Protein AF-A0A2I0QFA7-F1 (afdb_monomer_lite)

Sequence (111 aa):
KIAEIEHESGIKSTYYFRTNKSVFKPEIIKGIASLGHEIGYHYECMDKAAGNPEKAIKIFEDELKKFREICDVKTICMHGNPLTKYDNRDLWKKYDFKRILTHTETFGFNL

Structure (mmCIF, N/CA/C/O backbone):
data_AF-A0A2I0QFA7-F1
#
_entry.id   AF-A0A2I0QFA7-F1
#
loop_
_atom_site.group_PDB
_atom_site.id
_atom_site.type_symbol
_atom_site.label_atom_id
_atom_site.label_alt_id
_atom_site.label_comp_id
_atom_site.label_asym_id
_atom_site.label_entity_id
_atom_site.label_seq_id
_atom_site.pdbx_PDB_ins_code
_atom_site.Cartn_x
_atom_site.Cartn_y
_atom_site.Cartn_z
_atom_site.occupancy
_atom_site.B_iso_or_equiv
_atom_site.auth_seq_id
_atom_site.auth_comp_id
_atom_site.auth_asym_id
_atom_site.auth_atom_id
_atom_site.pdbx_PDB_model_num
ATOM 1 N N . LYS A 1 1 ? -13.162 11.250 8.426 1.00 84.25 1 LYS A N 1
ATOM 2 C CA . LYS A 1 1 ? -14.621 11.194 8.176 1.00 84.25 1 LYS A CA 1
ATOM 3 C C . LYS A 1 1 ? -15.138 9.769 8.007 1.00 84.25 1 LYS A C 1
ATOM 5 O O . LYS A 1 1 ? -15.741 9.301 8.951 1.00 84.25 1 LYS A O 1
ATOM 10 N N . ILE A 1 2 ? -14.906 9.048 6.896 1.00 97.25 2 ILE A N 1
ATOM 11 C CA . ILE A 1 2 ? -15.446 7.668 6.768 1.00 97.25 2 ILE A CA 1
ATOM 12 C C . ILE A 1 2 ? -14.884 6.725 7.843 1.00 97.25 2 ILE A C 1
ATOM 14 O O . ILE A 1 2 ? -15.669 6.096 8.535 1.00 97.25 2 ILE A O 1
ATOM 18 N N . ALA A 1 3 ? -13.567 6.726 8.070 1.00 97.75 3 ALA A N 1
ATOM 19 C CA . ALA A 1 3 ? -12.950 5.913 9.125 1.00 97.75 3 ALA A CA 1
ATOM 20 C C . ALA A 1 3 ? -13.512 6.211 10.529 1.00 97.75 3 ALA A C 1
ATOM 22 O O . ALA A 1 3 ? -13.781 5.308 11.303 1.00 97.75 3 ALA A O 1
ATOM 23 N N . GLU A 1 4 ? -13.757 7.482 10.853 1.00 98.19 4 GLU A N 1
ATOM 24 C CA . GLU A 1 4 ? -14.353 7.860 12.145 1.00 98.19 4 GLU A CA 1
ATOM 25 C C . GLU A 1 4 ? -15.773 7.294 12.282 1.00 98.19 4 GLU A C 1
ATOM 27 O O . GLU A 1 4 ? -16.081 6.669 13.289 1.00 98.19 4 GLU A O 1
ATOM 32 N N . ILE A 1 5 ? -16.603 7.424 11.240 1.00 98.44 5 ILE A N 1
ATOM 33 C CA . ILE A 1 5 ? -17.976 6.893 11.224 1.00 98.44 5 ILE A CA 1
ATOM 34 C C . ILE A 1 5 ? -17.982 5.365 11.353 1.00 98.44 5 ILE A C 1
ATOM 36 O O . ILE A 1 5 ? -18.801 4.805 12.081 1.00 98.44 5 ILE A O 1
ATOM 40 N N . GLU A 1 6 ? -17.089 4.672 10.645 1.00 98.31 6 GLU A N 1
ATOM 41 C CA . GLU A 1 6 ? -16.962 3.216 10.743 1.00 98.31 6 GLU A CA 1
ATOM 42 C C . GLU A 1 6 ? -16.553 2.792 12.154 1.00 98.31 6 GLU A C 1
ATOM 44 O O . GLU A 1 6 ? -17.184 1.902 12.721 1.00 98.31 6 GLU A O 1
ATOM 49 N N . HIS A 1 7 ? -15.563 3.466 12.745 1.00 97.94 7 HIS A N 1
ATOM 50 C CA . HIS A 1 7 ? -15.143 3.235 14.125 1.00 97.94 7 HIS A CA 1
ATOM 51 C C . HIS A 1 7 ? -16.293 3.448 15.119 1.00 97.94 7 HIS A C 1
ATOM 53 O O . HIS A 1 7 ? -16.562 2.573 15.942 1.00 97.94 7 HIS A O 1
ATOM 59 N N . GLU A 1 8 ? -17.006 4.572 15.015 1.00 98.31 8 GLU A N 1
ATOM 60 C CA . GLU A 1 8 ? -18.181 4.890 15.840 1.00 98.31 8 GLU A CA 1
ATOM 61 C C . GLU A 1 8 ? -19.299 3.849 15.679 1.00 98.31 8 GLU A C 1
ATOM 63 O O . GLU A 1 8 ? -20.025 3.556 16.627 1.00 98.31 8 GLU A O 1
ATOM 68 N N . SER A 1 9 ? -19.397 3.237 14.497 1.00 98.19 9 SER A N 1
ATOM 69 C CA . SER A 1 9 ? -20.337 2.151 14.198 1.00 98.19 9 SER A CA 1
ATOM 70 C C . SER A 1 9 ? -19.829 0.763 14.625 1.00 98.19 9 SER A C 1
ATOM 72 O O . SER A 1 9 ? -20.507 -0.235 14.385 1.00 98.19 9 SER A O 1
ATOM 74 N N . GLY A 1 10 ? -18.637 0.664 15.225 1.00 98.12 10 GLY A N 1
ATOM 75 C CA . GLY A 1 10 ? -18.008 -0.602 15.614 1.00 98.12 10 GLY A CA 1
ATOM 76 C C . GLY A 1 10 ? -17.486 -1.444 14.439 1.00 98.12 10 GLY A C 1
ATOM 77 O O . GLY A 1 10 ? -17.192 -2.628 14.612 1.00 98.12 10 GLY A O 1
ATOM 78 N N . ILE A 1 11 ? -17.367 -0.858 13.246 1.00 98.38 11 ILE A N 1
ATOM 79 C CA . ILE A 1 11 ? -16.902 -1.515 12.022 1.00 98.38 11 ILE A CA 1
ATOM 80 C C . ILE A 1 11 ? -15.382 -1.382 11.916 1.00 98.38 11 ILE A C 1
ATOM 82 O O . ILE A 1 11 ? -14.820 -0.293 12.011 1.00 98.38 11 ILE A O 1
ATOM 86 N N . LYS A 1 12 ? -14.701 -2.500 11.649 1.00 97.56 12 LYS A N 1
ATOM 87 C CA . LYS A 1 12 ? -13.269 -2.518 11.335 1.00 97.56 12 LYS A CA 1
ATOM 88 C C . LYS A 1 12 ? -13.055 -2.677 9.835 1.00 97.56 12 LYS A C 1
ATOM 90 O O . LYS A 1 12 ? -13.186 -3.775 9.305 1.00 97.56 12 LYS A O 1
ATOM 95 N N . SER A 1 13 ? -12.691 -1.581 9.185 1.00 98.12 13 SER A N 1
ATOM 96 C CA . SER A 1 13 ? -12.299 -1.559 7.773 1.00 98.12 13 SER A CA 1
ATOM 97 C C . SER A 1 13 ? -10.781 -1.608 7.561 1.00 98.12 13 SER A C 1
ATOM 99 O O . SER A 1 13 ? -9.998 -1.339 8.478 1.00 98.12 13 SER A O 1
ATOM 101 N N . THR A 1 14 ? -10.383 -1.914 6.324 1.00 98.25 14 THR A N 1
ATOM 102 C CA . THR A 1 14 ? -8.996 -1.866 5.839 1.00 98.25 14 THR A CA 1
ATOM 103 C C . THR A 1 14 ? -8.863 -0.763 4.792 1.00 98.25 14 THR A C 1
ATOM 105 O O . THR A 1 14 ? -9.640 -0.703 3.839 1.00 98.25 14 THR A O 1
ATOM 108 N N . TYR A 1 15 ? -7.854 0.092 4.943 1.00 97.88 15 TYR A N 1
ATOM 109 C CA . TYR A 1 15 ? -7.594 1.224 4.059 1.00 97.88 15 TYR A CA 1
ATOM 110 C C . TYR A 1 15 ? -6.275 1.039 3.312 1.00 97.88 15 TYR A C 1
ATOM 112 O O . TYR A 1 15 ? -5.201 1.006 3.913 1.00 97.88 15 TYR A O 1
ATOM 120 N N . TYR A 1 16 ? -6.357 0.952 1.986 1.00 97.88 16 TYR A N 1
ATOM 121 C CA . TYR A 1 16 ? -5.202 0.750 1.116 1.00 97.88 16 TYR A CA 1
ATOM 122 C C . TYR A 1 16 ? -4.664 2.076 0.572 1.00 97.88 16 TYR A C 1
ATOM 124 O O . TYR A 1 16 ? -5.375 2.817 -0.107 1.00 97.88 16 TYR A O 1
ATOM 132 N N . PHE A 1 17 ? -3.387 2.359 0.835 1.00 98.00 17 PHE A N 1
ATOM 133 C CA . PHE A 1 17 ? -2.740 3.612 0.444 1.00 98.00 17 PHE A CA 1
ATOM 134 C C . PHE A 1 17 ? -1.646 3.399 -0.595 1.00 98.00 17 PHE A C 1
ATOM 136 O O . PHE A 1 17 ? -0.854 2.463 -0.513 1.00 98.00 17 PHE A O 1
ATOM 143 N N . ARG A 1 18 ? -1.560 4.339 -1.537 1.00 97.19 18 ARG A N 1
ATOM 144 C CA . ARG A 1 18 ? -0.406 4.504 -2.427 1.00 97.19 18 ARG A CA 1
ATOM 145 C C . ARG A 1 18 ? 0.605 5.460 -1.796 1.00 97.19 18 ARG A C 1
ATOM 147 O O . ARG A 1 18 ? 0.259 6.285 -0.958 1.00 97.19 18 ARG A O 1
ATOM 154 N N . THR A 1 19 ? 1.842 5.409 -2.272 1.00 96.50 19 THR A N 1
ATOM 155 C CA . THR A 1 19 ? 2.975 6.239 -1.810 1.00 96.50 19 THR A CA 1
ATOM 156 C C . THR A 1 19 ? 3.254 7.466 -2.683 1.00 96.50 19 THR A C 1
ATOM 158 O O . THR A 1 19 ? 4.283 8.130 -2.530 1.00 96.50 19 THR A O 1
ATOM 161 N N . ASN A 1 20 ? 2.368 7.785 -3.632 1.00 90.62 20 ASN A N 1
ATOM 162 C CA . ASN A 1 20 ? 2.512 9.003 -4.423 1.00 90.62 20 ASN A CA 1
ATOM 163 C C . ASN A 1 20 ? 2.383 10.251 -3.514 1.00 90.62 20 ASN A C 1
ATOM 165 O O . ASN A 1 20 ? 1.698 10.234 -2.491 1.00 90.62 20 ASN A O 1
ATOM 169 N N . LYS A 1 21 ? 3.058 11.353 -3.867 1.00 86.44 21 LYS A N 1
ATOM 170 C CA . LYS A 1 21 ? 3.143 12.543 -2.992 1.00 86.44 21 LYS A CA 1
ATOM 171 C C . LYS A 1 21 ? 1.789 13.204 -2.709 1.00 86.44 21 LYS A C 1
ATOM 173 O O . LYS A 1 21 ? 1.632 13.874 -1.688 1.00 86.44 21 LYS A O 1
ATOM 178 N N . SER A 1 22 ? 0.831 13.069 -3.624 1.00 89.06 22 SER A N 1
ATOM 179 C CA . SER A 1 22 ? -0.488 13.683 -3.480 1.00 89.06 22 SER A CA 1
ATOM 180 C C . SER A 1 22 ? -1.366 12.943 -2.471 1.00 89.06 22 SER A C 1
ATOM 182 O O . SER A 1 22 ? -2.140 13.608 -1.785 1.00 89.06 22 SER A O 1
ATOM 184 N N . VAL A 1 23 ? -1.223 11.618 -2.330 1.00 90.75 23 VAL A N 1
ATOM 185 C CA . VAL A 1 23 ? -2.100 10.798 -1.472 1.00 90.75 23 VAL A CA 1
ATOM 186 C C . VAL A 1 23 ? -1.416 10.216 -0.235 1.00 90.75 23 VAL A C 1
ATOM 188 O O . VAL A 1 23 ? -2.106 9.874 0.721 1.00 90.75 23 VAL A O 1
ATOM 191 N N . PHE A 1 24 ? -0.084 10.122 -0.207 1.00 96.31 24 PHE A N 1
ATOM 192 C CA . PHE A 1 24 ? 0.635 9.606 0.958 1.00 96.31 24 PHE A CA 1
ATOM 193 C C . PHE A 1 24 ? 0.738 10.684 2.038 1.00 96.31 24 PHE A C 1
ATOM 195 O O . PHE A 1 24 ? 1.593 11.570 1.980 1.00 96.31 24 PHE A O 1
ATOM 202 N N . LYS A 1 25 ? -0.186 10.620 2.997 1.00 96.50 25 LYS A N 1
ATOM 203 C CA . LYS A 1 25 ? -0.363 11.579 4.091 1.00 96.50 25 LYS A CA 1
ATOM 204 C C . LYS A 1 25 ? -0.158 10.866 5.433 1.00 96.50 25 LYS A C 1
ATOM 206 O O . LYS A 1 25 ? -1.117 10.278 5.941 1.00 96.50 25 LYS A O 1
ATOM 211 N N . PRO A 1 26 ? 1.073 10.846 5.986 1.00 96.81 26 PRO A N 1
ATOM 212 C CA . PRO A 1 26 ? 1.404 10.083 7.192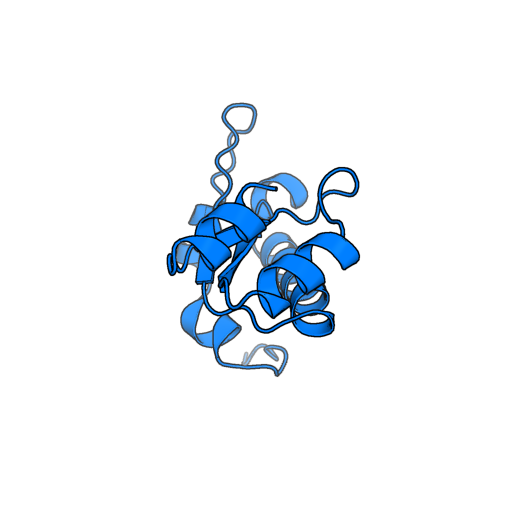 1.00 96.81 26 PRO A CA 1
ATOM 213 C C . PRO A 1 26 ? 0.485 10.357 8.383 1.00 96.81 26 PRO A C 1
ATOM 215 O O . PRO A 1 26 ? 0.100 9.438 9.099 1.00 96.81 26 PRO A O 1
ATOM 218 N N . GLU A 1 27 ? 0.085 11.611 8.565 1.00 97.06 27 GLU A N 1
ATOM 219 C CA . GLU A 1 27 ? -0.838 12.056 9.603 1.00 97.06 27 GLU A CA 1
ATOM 220 C C . GLU A 1 27 ? -2.225 11.408 9.478 1.00 97.06 27 GLU A C 1
ATOM 222 O O . GLU A 1 27 ? -2.791 10.969 10.479 1.00 97.06 27 GLU A O 1
ATOM 227 N N . ILE A 1 28 ? -2.740 11.262 8.252 1.00 97.12 28 ILE A N 1
ATOM 228 C CA . ILE A 1 28 ? -4.030 10.610 7.986 1.00 97.12 28 ILE A CA 1
ATOM 229 C C . ILE A 1 28 ? -3.914 9.101 8.213 1.00 97.12 28 ILE A C 1
ATOM 231 O O . ILE A 1 28 ? -4.768 8.514 8.873 1.00 97.12 28 ILE A O 1
ATOM 235 N N . ILE A 1 29 ? -2.842 8.483 7.706 1.00 98.00 29 ILE A N 1
ATOM 236 C CA . ILE A 1 29 ? -2.573 7.047 7.875 1.00 98.00 29 ILE A CA 1
ATOM 237 C C . ILE A 1 29 ? -2.498 6.700 9.367 1.00 98.00 29 ILE A C 1
ATOM 239 O O . ILE A 1 29 ? -3.175 5.782 9.828 1.00 98.00 29 ILE A O 1
ATOM 243 N N . LYS A 1 30 ? -1.735 7.484 10.140 1.00 98.12 30 LYS A N 1
ATOM 244 C CA . LYS A 1 30 ? -1.599 7.311 11.589 1.00 98.12 30 LYS A CA 1
ATOM 245 C C . LYS A 1 30 ? -2.931 7.475 12.317 1.00 98.12 30 LYS A C 1
ATOM 247 O O . LYS A 1 30 ? -3.215 6.703 13.230 1.00 98.12 30 LYS A O 1
ATOM 252 N N . GLY A 1 31 ? -3.740 8.461 11.924 1.00 98.12 31 GLY A N 1
ATOM 253 C CA . GLY A 1 31 ? -5.069 8.685 12.495 1.00 98.12 31 GLY A CA 1
ATOM 254 C C . GLY A 1 31 ? -5.999 7.491 12.276 1.00 98.12 31 GLY A C 1
ATOM 255 O O . GLY A 1 31 ? -6.567 6.977 13.234 1.00 98.12 31 GLY A O 1
ATOM 256 N N . ILE A 1 32 ? -6.079 6.986 11.043 1.00 98.31 32 ILE A N 1
ATOM 257 C CA . ILE A 1 32 ? -6.909 5.821 10.698 1.00 98.31 32 ILE A CA 1
ATOM 258 C C . ILE A 1 32 ? -6.434 4.562 11.436 1.00 98.31 32 ILE A C 1
ATOM 260 O O . ILE A 1 32 ? -7.254 3.848 12.008 1.00 98.31 32 ILE A O 1
ATOM 264 N N . ALA A 1 33 ? -5.120 4.324 11.502 1.00 97.94 33 ALA A N 1
ATOM 265 C CA . ALA A 1 33 ? -4.559 3.208 12.265 1.00 97.94 33 ALA A CA 1
ATOM 266 C C . ALA A 1 33 ? -4.893 3.305 13.766 1.00 97.94 33 ALA A C 1
ATOM 268 O O . ALA A 1 33 ? -5.204 2.303 14.407 1.00 97.94 33 ALA A O 1
ATOM 269 N N . SER A 1 34 ? -4.874 4.519 14.324 1.00 97.88 34 SER A N 1
ATOM 270 C CA . SER A 1 34 ? -5.166 4.776 15.743 1.00 97.88 34 SER A CA 1
ATOM 271 C C . SER A 1 34 ? -6.645 4.565 16.098 1.00 97.88 34 SER A C 1
ATOM 273 O O . SER A 1 34 ? -6.953 4.285 17.252 1.00 97.88 34 SER A O 1
ATOM 275 N N . LEU A 1 35 ? -7.550 4.627 15.114 1.00 98.06 35 LEU A N 1
ATOM 276 C CA . LEU A 1 35 ? -8.958 4.220 15.248 1.00 98.06 35 LEU A CA 1
ATOM 277 C C . LEU A 1 35 ? -9.143 2.687 15.215 1.00 98.06 35 LEU A C 1
ATOM 279 O O . LEU A 1 35 ? -10.256 2.188 15.377 1.00 98.06 35 LEU A O 1
ATOM 283 N N . GLY A 1 36 ? -8.069 1.915 15.022 1.00 97.56 36 GLY A N 1
ATOM 284 C CA . GLY A 1 36 ? -8.103 0.451 15.001 1.00 97.56 36 GLY A CA 1
ATOM 285 C C . GLY A 1 36 ? -8.441 -0.161 13.639 1.00 97.56 36 GLY A C 1
ATOM 286 O O . GLY A 1 36 ? -8.702 -1.365 13.568 1.00 97.56 36 GLY A O 1
ATOM 287 N N . HIS A 1 37 ? -8.429 0.641 12.573 1.00 98.31 37 HIS A N 1
ATOM 288 C CA . HIS A 1 37 ? -8.511 0.152 11.199 1.00 98.31 37 HIS A CA 1
ATOM 289 C C . HIS A 1 37 ? -7.173 -0.409 10.726 1.00 98.31 37 HIS A C 1
ATOM 291 O O . HIS A 1 37 ? -6.103 0.017 11.165 1.00 98.31 37 HIS A O 1
ATOM 297 N N . GLU A 1 38 ? -7.229 -1.347 9.787 1.00 98.38 38 GLU A N 1
ATOM 298 C CA . GLU A 1 38 ? -6.022 -1.866 9.155 1.00 98.38 38 GLU A CA 1
ATOM 299 C C . GLU A 1 38 ? -5.530 -0.903 8.068 1.00 98.38 38 GLU A C 1
ATOM 301 O O . GLU A 1 38 ? -6.315 -0.381 7.273 1.00 98.38 38 GLU A O 1
ATOM 306 N N . ILE A 1 39 ? -4.213 -0.709 8.000 1.00 98.38 39 ILE A N 1
ATOM 307 C CA . ILE A 1 39 ? -3.551 -0.019 6.895 1.00 98.38 39 ILE A CA 1
ATOM 308 C C . ILE A 1 39 ? -2.912 -1.059 5.979 1.00 98.38 39 ILE A C 1
ATOM 310 O O . ILE A 1 39 ? -2.093 -1.873 6.410 1.00 98.38 39 ILE A O 1
ATOM 314 N N . GLY A 1 40 ? -3.273 -1.004 4.701 1.00 98.12 40 GLY A N 1
ATOM 315 C CA . GLY A 1 40 ? -2.697 -1.837 3.656 1.00 98.12 40 GLY A CA 1
ATOM 316 C C . GLY A 1 40 ? -1.888 -1.022 2.650 1.00 98.12 40 GLY A C 1
ATOM 317 O O . GLY A 1 40 ? -2.150 0.161 2.410 1.00 98.12 40 GLY A O 1
ATOM 318 N N . TYR A 1 41 ? -0.917 -1.669 2.010 1.00 98.12 41 TYR A N 1
ATOM 319 C CA . TYR A 1 41 ? -0.095 -1.037 0.979 1.00 98.12 41 TYR A CA 1
ATOM 320 C C . TYR A 1 41 ? -0.637 -1.328 -0.433 1.00 98.12 41 TYR A C 1
ATOM 322 O O . TYR A 1 41 ? -0.605 -2.464 -0.905 1.00 98.12 41 TYR A O 1
ATOM 330 N N . HIS A 1 42 ? -1.125 -0.284 -1.113 1.00 98.06 42 HIS A N 1
ATOM 331 C CA . HIS A 1 42 ? -1.554 -0.308 -2.517 1.00 98.06 42 HIS A CA 1
ATOM 332 C C . HIS A 1 42 ? -0.385 0.035 -3.442 1.00 98.06 42 HIS A C 1
ATOM 334 O O . HIS A 1 42 ? -0.069 1.210 -3.654 1.00 98.06 42 HIS A O 1
ATOM 340 N N . TYR A 1 43 ? 0.312 -0.971 -3.952 1.00 97.56 43 TYR A N 1
ATOM 341 C CA . TYR A 1 43 ? 1.596 -0.771 -4.621 1.00 97.56 43 TYR A CA 1
ATOM 342 C C . TYR A 1 43 ? 1.463 -0.601 -6.142 1.00 97.56 43 TYR A C 1
ATOM 344 O O . TYR A 1 43 ? 0.595 -1.190 -6.780 1.00 97.56 43 TYR A O 1
ATOM 352 N N . GLU A 1 44 ? 2.359 0.192 -6.735 1.00 96.94 44 GLU A N 1
ATOM 353 C CA . GLU A 1 44 ? 2.412 0.497 -8.182 1.00 96.94 44 GLU A CA 1
ATOM 354 C C . GLU A 1 44 ? 3.860 0.452 -8.723 1.00 96.94 44 GLU A C 1
ATOM 356 O O . GLU A 1 44 ? 4.323 1.284 -9.508 1.00 96.94 44 GLU A O 1
ATOM 361 N N . CYS A 1 45 ? 4.647 -0.485 -8.197 1.00 97.69 45 CYS A N 1
ATOM 362 C CA . CYS A 1 45 ? 6.096 -0.516 -8.360 1.00 97.69 45 CYS A CA 1
ATOM 363 C C . CYS A 1 45 ? 6.558 -0.876 -9.778 1.00 97.69 45 CYS A C 1
ATOM 365 O O . CYS A 1 45 ? 7.592 -0.365 -10.208 1.00 97.69 45 CYS A O 1
ATOM 367 N N . MET A 1 46 ? 5.817 -1.708 -10.516 1.00 97.56 46 MET A N 1
ATOM 368 C CA . MET A 1 46 ? 6.152 -2.049 -11.904 1.00 97.56 46 MET A CA 1
ATOM 369 C C . MET A 1 46 ? 5.966 -0.849 -12.833 1.00 97.56 46 MET A C 1
ATOM 371 O O . MET A 1 46 ? 6.825 -0.615 -13.684 1.00 97.56 46 MET A O 1
ATOM 375 N N . ASP A 1 47 ? 4.926 -0.033 -12.626 1.00 95.69 47 ASP A N 1
ATOM 376 C CA . ASP A 1 47 ? 4.762 1.239 -13.340 1.00 95.69 47 ASP A CA 1
ATOM 377 C C . ASP A 1 47 ? 5.951 2.167 -13.073 1.00 95.69 47 ASP A C 1
ATOM 379 O O . ASP A 1 47 ? 6.601 2.643 -14.005 1.00 95.69 47 ASP A O 1
ATOM 383 N N . LYS A 1 48 ? 6.293 2.370 -11.792 1.00 95.81 48 LYS A N 1
ATOM 384 C CA . LYS A 1 48 ? 7.416 3.229 -11.369 1.00 95.81 48 LYS A CA 1
ATOM 385 C C . LYS A 1 48 ? 8.773 2.730 -11.873 1.00 95.81 48 LYS A C 1
ATOM 387 O O . LYS A 1 48 ? 9.700 3.519 -12.073 1.00 95.81 48 LYS A O 1
ATOM 392 N N . ALA A 1 49 ? 8.906 1.423 -12.067 1.00 97.44 49 ALA A N 1
ATOM 393 C CA . ALA A 1 49 ? 10.116 0.788 -12.564 1.00 97.44 49 ALA A CA 1
ATOM 394 C C . ALA A 1 49 ? 10.154 0.628 -14.089 1.00 97.44 49 ALA A C 1
ATOM 396 O O . ALA A 1 49 ? 11.130 0.072 -14.592 1.00 97.44 49 ALA A O 1
ATOM 397 N N . ALA A 1 50 ? 9.131 1.092 -14.817 1.00 96.38 50 ALA A N 1
ATOM 398 C CA . 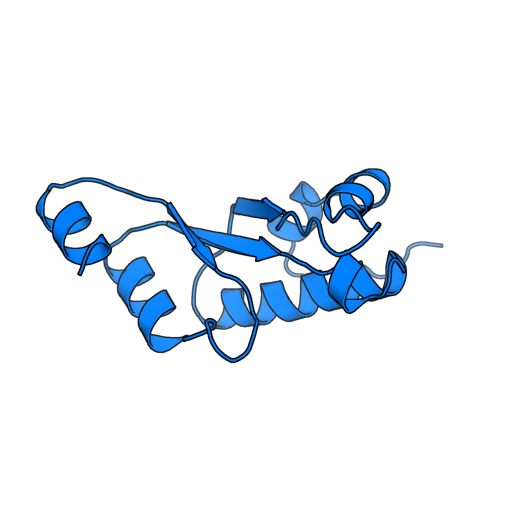ALA A 1 50 ? 8.985 0.870 -16.254 1.00 96.38 50 ALA A CA 1
ATOM 399 C C . ALA A 1 50 ? 9.132 -0.616 -16.644 1.00 96.38 50 ALA A C 1
ATOM 401 O O . ALA A 1 50 ? 9.805 -0.956 -17.616 1.00 96.38 50 ALA A O 1
ATOM 402 N N . GLY A 1 51 ? 8.523 -1.503 -15.852 1.00 96.38 51 GLY A N 1
ATOM 403 C CA . GLY A 1 51 ? 8.498 -2.942 -16.102 1.00 96.38 51 GLY A CA 1
ATOM 404 C C . GLY A 1 51 ? 9.732 -3.724 -15.650 1.00 96.38 51 GLY A C 1
ATOM 405 O O . GLY A 1 51 ? 9.788 -4.920 -15.910 1.00 96.38 51 GLY A O 1
ATOM 406 N N . ASN A 1 52 ? 10.715 -3.100 -14.991 1.00 97.69 52 ASN A N 1
ATOM 407 C CA . ASN A 1 52 ? 11.897 -3.794 -14.470 1.00 97.69 52 ASN A CA 1
ATOM 408 C C . ASN A 1 52 ? 11.623 -4.406 -13.071 1.00 97.69 52 ASN A C 1
ATOM 410 O O . ASN A 1 52 ? 11.480 -3.639 -12.111 1.00 97.69 52 ASN A O 1
ATOM 414 N N . PRO A 1 53 ? 11.586 -5.746 -12.910 1.00 96.44 53 PRO A N 1
ATOM 415 C CA . PRO A 1 53 ? 11.240 -6.382 -11.635 1.00 96.44 53 PRO A CA 1
ATOM 416 C C . PRO A 1 53 ? 12.254 -6.130 -10.510 1.00 96.44 53 PRO A C 1
ATOM 418 O O . PRO A 1 53 ? 11.861 -5.931 -9.362 1.00 96.44 53 PRO A O 1
ATOM 421 N N . GLU A 1 54 ? 13.553 -6.096 -10.818 1.00 96.81 54 GLU A N 1
ATOM 422 C CA . GLU A 1 54 ? 14.625 -5.895 -9.832 1.00 96.81 54 GLU A CA 1
ATOM 423 C C . GLU A 1 54 ? 14.616 -4.480 -9.249 1.00 96.81 54 GLU A C 1
ATOM 425 O O . GLU A 1 54 ? 14.964 -4.266 -8.088 1.00 96.81 54 GLU A O 1
ATOM 430 N N . LYS A 1 55 ? 14.223 -3.494 -10.054 1.00 98.25 55 LYS A N 1
ATOM 431 C CA . LYS A 1 55 ? 14.009 -2.122 -9.601 1.00 98.25 55 LYS A CA 1
ATOM 432 C C . LYS A 1 55 ? 12.680 -2.001 -8.861 1.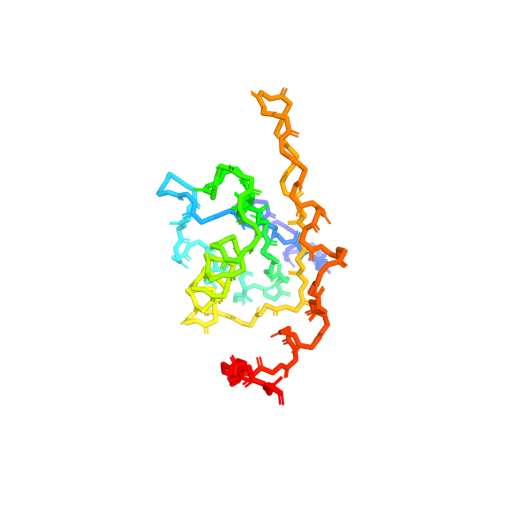00 98.25 55 LYS A C 1
ATOM 434 O O . LYS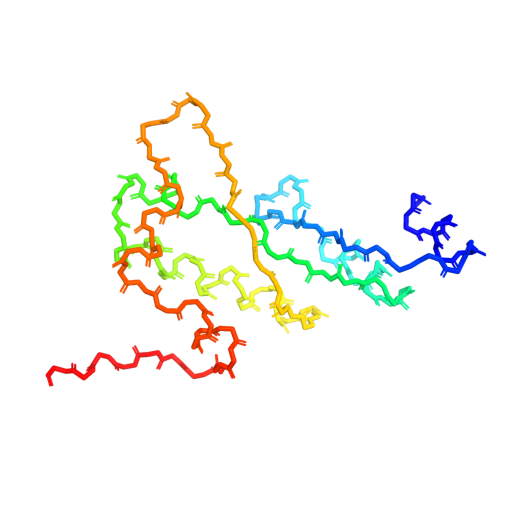 A 1 55 ? 12.619 -1.332 -7.833 1.00 98.25 55 LYS A O 1
ATOM 439 N N . ALA A 1 56 ? 11.631 -2.647 -9.363 1.00 98.00 56 ALA A N 1
ATOM 440 C CA . ALA A 1 56 ? 10.306 -2.599 -8.763 1.00 98.00 56 ALA A CA 1
ATOM 441 C C . ALA A 1 56 ? 10.289 -3.187 -7.345 1.00 98.00 56 ALA A C 1
ATOM 443 O O . ALA A 1 56 ? 9.665 -2.595 -6.469 1.00 98.00 56 ALA A O 1
ATOM 444 N N . ILE A 1 57 ? 11.018 -4.277 -7.079 1.00 97.81 57 ILE A N 1
ATOM 445 C CA . ILE A 1 57 ? 11.071 -4.842 -5.724 1.00 97.81 57 ILE A CA 1
ATOM 446 C C . ILE A 1 57 ? 11.757 -3.904 -4.723 1.00 97.81 57 ILE A C 1
ATOM 448 O O . ILE A 1 57 ? 11.257 -3.729 -3.619 1.00 97.81 57 ILE A O 1
ATOM 452 N N . LYS A 1 58 ? 12.824 -3.204 -5.130 1.00 97.94 58 LYS A N 1
ATOM 453 C CA . LYS A 1 58 ? 13.490 -2.205 -4.276 1.00 97.94 58 LYS A CA 1
ATOM 454 C C . LYS A 1 58 ? 12.553 -1.046 -3.943 1.00 97.94 58 LYS A C 1
ATOM 456 O O . LYS A 1 58 ? 12.446 -0.641 -2.794 1.00 97.94 58 LYS A O 1
ATOM 461 N N . ILE A 1 59 ? 11.811 -0.565 -4.946 1.00 97.88 59 ILE A N 1
ATOM 462 C CA . ILE A 1 59 ? 10.773 0.456 -4.745 1.00 97.88 59 ILE A CA 1
ATOM 463 C C . I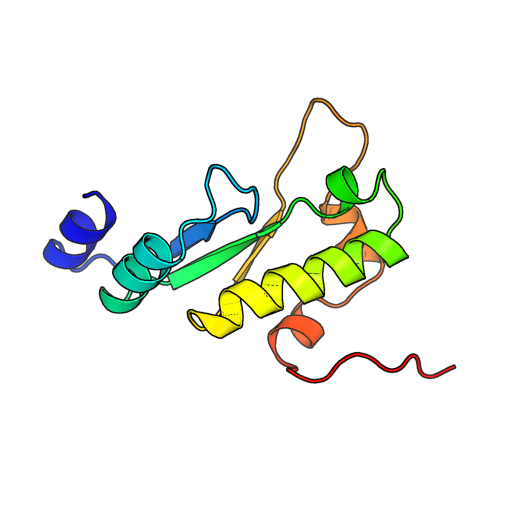LE A 1 59 ? 9.704 -0.056 -3.774 1.00 97.88 59 ILE A C 1
ATOM 465 O O . ILE A 1 59 ? 9.280 0.690 -2.897 1.00 97.88 59 ILE A O 1
ATOM 469 N N . PHE A 1 60 ? 9.270 -1.311 -3.917 1.00 97.75 60 PHE A N 1
ATOM 470 C CA . PHE A 1 60 ? 8.293 -1.920 -3.020 1.00 97.75 60 PHE A CA 1
ATOM 471 C C . PHE A 1 60 ? 8.788 -1.943 -1.571 1.00 97.75 60 PHE A C 1
ATOM 473 O O . PHE A 1 60 ? 8.057 -1.511 -0.683 1.00 97.75 60 PHE A O 1
ATOM 480 N N . GLU A 1 61 ? 10.015 -2.409 -1.335 1.00 96.81 61 GLU A N 1
ATOM 481 C CA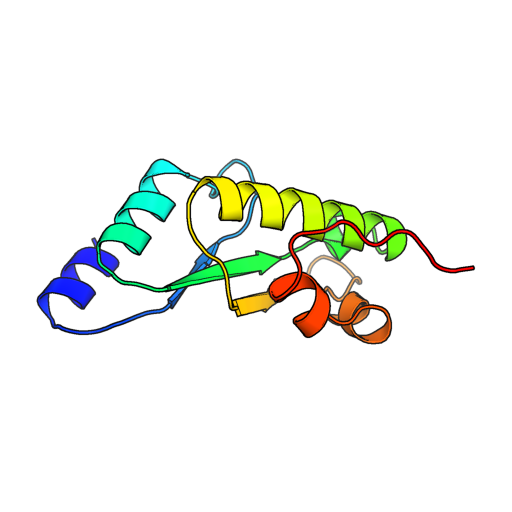 . GLU A 1 61 ? 10.622 -2.495 -0.002 1.00 96.81 61 GLU A CA 1
ATOM 482 C C . GLU A 1 61 ? 10.813 -1.112 0.635 1.00 96.81 61 GLU A C 1
ATOM 484 O O . GLU A 1 61 ? 10.425 -0.911 1.787 1.00 96.81 61 GLU A O 1
ATOM 489 N N . ASP A 1 62 ? 11.324 -0.135 -0.119 1.00 96.94 62 ASP A N 1
ATOM 490 C CA . ASP A 1 62 ? 11.498 1.246 0.349 1.00 96.94 62 ASP A CA 1
ATOM 491 C C . ASP A 1 62 ? 10.159 1.897 0.720 1.00 96.94 62 ASP A C 1
ATOM 493 O O . ASP A 1 62 ? 10.047 2.648 1.690 1.00 96.94 62 ASP A O 1
ATOM 497 N N . GLU A 1 63 ? 9.119 1.631 -0.064 1.00 97.56 63 GLU A N 1
ATOM 498 C CA . GLU A 1 63 ? 7.780 2.159 0.174 1.00 97.56 63 GLU A CA 1
ATOM 499 C C . GLU A 1 63 ? 7.096 1.474 1.356 1.00 97.56 63 GLU A C 1
ATOM 501 O O . GLU A 1 63 ? 6.528 2.161 2.204 1.00 97.56 63 GLU A O 1
ATOM 506 N N . LEU A 1 64 ? 7.230 0.152 1.481 1.00 97.31 64 LEU A N 1
ATOM 507 C CA . LEU A 1 64 ? 6.780 -0.594 2.652 1.00 97.31 64 LEU A CA 1
ATOM 508 C C . LEU A 1 64 ? 7.488 -0.116 3.928 1.00 97.31 64 LEU A C 1
ATOM 510 O O . LEU A 1 64 ? 6.848 0.011 4.971 1.00 97.31 64 LEU A O 1
ATOM 514 N N . LYS A 1 65 ? 8.784 0.210 3.854 1.00 96.38 65 LYS A N 1
ATOM 515 C CA . LYS A 1 65 ? 9.530 0.782 4.981 1.00 96.38 65 LYS A CA 1
ATOM 516 C C . LYS A 1 65 ? 8.928 2.110 5.446 1.00 96.38 65 LYS A C 1
ATOM 518 O O . LYS A 1 65 ? 8.726 2.279 6.643 1.00 96.38 65 LYS A O 1
ATOM 523 N N . LYS A 1 66 ? 8.549 3.003 4.523 1.00 96.69 66 LYS A N 1
ATOM 524 C CA . LYS A 1 66 ? 7.869 4.271 4.866 1.00 96.69 66 LYS A CA 1
ATOM 525 C C . LYS A 1 66 ? 6.544 4.048 5.590 1.00 96.69 66 LYS A C 1
ATOM 527 O O . LYS A 1 66 ? 6.214 4.804 6.494 1.00 96.69 66 LYS A O 1
ATOM 532 N N . PHE A 1 67 ? 5.776 3.026 5.206 1.00 97.00 67 PHE A N 1
ATOM 533 C CA . PHE A 1 67 ? 4.577 2.656 5.962 1.00 97.00 67 PHE A CA 1
ATOM 534 C C . PHE A 1 67 ? 4.923 2.161 7.365 1.00 97.00 67 PHE A C 1
ATOM 536 O O . PHE A 1 67 ? 4.311 2.613 8.327 1.00 97.00 67 PHE A O 1
ATOM 543 N N . ARG A 1 68 ? 5.926 1.281 7.483 1.00 95.50 68 ARG A N 1
ATOM 544 C CA . ARG A 1 68 ? 6.364 0.687 8.757 1.00 95.50 68 ARG A CA 1
ATOM 545 C C . ARG A 1 68 ? 6.948 1.699 9.747 1.00 95.50 68 ARG A C 1
ATOM 547 O O . ARG A 1 68 ? 6.932 1.445 10.945 1.00 95.50 68 ARG A O 1
ATOM 554 N N . GLU A 1 69 ? 7.403 2.858 9.276 1.00 96.25 69 GLU A N 1
ATOM 555 C CA . GLU A 1 69 ? 7.751 4.005 10.130 1.00 96.25 69 GLU A CA 1
ATOM 556 C C . GLU A 1 69 ? 6.517 4.657 10.793 1.00 96.25 69 GLU A C 1
ATOM 558 O O . GLU A 1 69 ? 6.657 5.379 11.780 1.00 96.25 69 GLU A O 1
ATOM 563 N N . ILE A 1 70 ? 5.308 4.406 10.276 1.00 97.06 70 ILE A N 1
ATOM 564 C CA . ILE A 1 70 ? 4.042 5.001 10.733 1.00 97.06 70 ILE A CA 1
ATOM 565 C C . ILE A 1 70 ? 3.181 3.975 11.483 1.00 97.06 70 ILE A C 1
ATOM 567 O O . ILE A 1 70 ? 2.653 4.281 12.554 1.00 97.06 70 ILE A O 1
ATOM 571 N N . CYS A 1 71 ? 2.999 2.783 10.910 1.00 95.88 71 CYS A N 1
ATOM 572 C CA . CYS A 1 71 ? 2.150 1.714 11.435 1.00 95.88 71 CYS A CA 1
ATOM 573 C C . CYS A 1 71 ? 2.541 0.344 10.857 1.00 95.88 71 CYS A C 1
ATOM 575 O O . CYS A 1 71 ? 3.253 0.250 9.861 1.00 95.88 71 CYS A O 1
ATOM 577 N N . ASP A 1 72 ? 2.033 -0.734 11.452 1.00 93.62 72 ASP A N 1
ATOM 578 C CA . ASP A 1 72 ? 2.213 -2.077 10.896 1.00 93.62 72 ASP A CA 1
ATOM 579 C C . ASP A 1 72 ? 1.419 -2.256 9.588 1.00 93.62 72 ASP A C 1
ATOM 581 O O . ASP A 1 72 ? 0.316 -1.725 9.445 1.00 93.62 72 ASP A O 1
ATOM 585 N N . VAL A 1 73 ? 1.975 -3.016 8.642 1.00 96.62 73 VAL A N 1
ATOM 586 C CA . VAL A 1 73 ? 1.344 -3.344 7.354 1.00 96.62 73 VAL A CA 1
ATOM 587 C C . VAL A 1 73 ? 1.450 -4.839 7.119 1.00 96.62 73 VAL A C 1
ATOM 589 O O . VAL A 1 73 ? 2.542 -5.381 6.936 1.00 96.62 73 VAL A O 1
ATOM 592 N N . LYS A 1 74 ? 0.287 -5.492 7.082 1.00 95.19 74 LYS A N 1
ATOM 593 C CA . LYS A 1 74 ? 0.158 -6.951 6.946 1.00 95.19 74 LYS A CA 1
ATOM 594 C C . LYS A 1 74 ? -0.429 -7.381 5.612 1.00 95.19 74 LYS A C 1
ATOM 596 O O . LYS A 1 74 ? -0.258 -8.532 5.219 1.00 95.19 74 LYS A O 1
ATOM 601 N N . THR A 1 75 ? -1.110 -6.473 4.920 1.00 97.00 75 THR A N 1
ATOM 602 C CA . THR A 1 75 ? -1.727 -6.749 3.628 1.00 97.00 75 THR A CA 1
ATOM 603 C C . THR A 1 75 ? -1.269 -5.756 2.576 1.00 97.00 75 THR A C 1
ATOM 605 O O . THR A 1 75 ? -0.976 -4.587 2.839 1.00 97.00 75 THR A O 1
ATOM 608 N N . ILE A 1 76 ? -1.199 -6.255 1.348 1.00 97.56 76 ILE A N 1
ATOM 609 C CA . ILE A 1 76 ? -0.844 -5.489 0.162 1.00 97.56 76 ILE A CA 1
ATOM 610 C C . ILE A 1 76 ? -1.876 -5.762 -0.922 1.00 97.56 76 ILE A C 1
ATOM 612 O O . ILE A 1 76 ? -2.424 -6.862 -1.006 1.00 97.56 76 ILE A O 1
ATOM 616 N N . CYS A 1 77 ? -2.102 -4.792 -1.794 1.00 96.69 77 CYS A N 1
ATOM 617 C CA . CYS A 1 77 ? -2.827 -5.016 -3.034 1.00 96.69 77 CYS A CA 1
ATOM 618 C C . CYS A 1 77 ? -2.178 -4.235 -4.175 1.00 96.69 77 CYS A C 1
ATOM 620 O O . CYS A 1 77 ? -1.482 -3.246 -3.968 1.00 96.69 77 CYS A O 1
ATOM 622 N N . MET A 1 78 ? -2.329 -4.757 -5.387 1.00 95.19 78 MET A N 1
ATOM 623 C CA . MET A 1 78 ? -1.734 -4.164 -6.577 1.00 95.19 78 MET A CA 1
ATOM 624 C C . MET A 1 78 ? -2.618 -3.035 -7.097 1.00 95.19 78 MET A C 1
ATOM 626 O O . MET A 1 78 ? -3.841 -3.180 -7.182 1.00 95.19 78 MET A O 1
ATOM 630 N N . HIS A 1 79 ? -2.005 -1.931 -7.503 1.00 95.81 79 HIS A N 1
ATOM 631 C CA . HIS A 1 79 ? -2.686 -0.921 -8.288 1.00 95.81 79 HIS A CA 1
ATOM 632 C C . HIS A 1 79 ? -2.708 -1.351 -9.758 1.00 95.81 79 HIS A C 1
ATOM 634 O O . HIS A 1 79 ? -1.664 -1.567 -10.371 1.00 95.81 79 HIS A O 1
ATOM 640 N N . GLY A 1 80 ? -3.904 -1.478 -10.331 1.00 94.00 80 GLY A N 1
ATOM 641 C CA . GLY A 1 80 ? -4.065 -1.658 -11.771 1.00 94.00 80 GLY A CA 1
ATOM 642 C C . GLY A 1 80 ? -3.996 -0.313 -12.487 1.00 94.00 80 GLY A C 1
ATOM 643 O O . GLY A 1 80 ? -4.707 0.617 -12.103 1.00 94.00 80 GLY A O 1
ATOM 644 N N . ASN A 1 81 ? -3.179 -0.220 -13.535 1.00 92.25 81 ASN A N 1
ATOM 645 C CA . ASN A 1 81 ? -3.056 0.980 -14.353 1.00 92.25 81 ASN A CA 1
ATOM 646 C C . ASN A 1 81 ? -3.316 0.655 -15.835 1.00 92.25 81 ASN A C 1
ATOM 648 O O . ASN A 1 81 ? -2.424 0.150 -16.512 1.00 92.25 81 ASN A O 1
ATOM 652 N N . PRO A 1 82 ? -4.512 0.955 -16.376 1.00 93.06 82 PRO A N 1
ATOM 653 C CA . PRO A 1 82 ? -4.845 0.634 -17.766 1.00 93.06 82 PRO A CA 1
ATOM 654 C C . PRO A 1 82 ? -4.049 1.456 -18.794 1.00 93.06 82 PRO A C 1
ATOM 656 O O . PRO A 1 82 ? -4.111 1.166 -19.984 1.00 93.06 82 PRO A O 1
ATOM 659 N N . LEU A 1 83 ? -3.322 2.492 -18.359 1.00 94.25 83 LEU A N 1
ATOM 660 C CA . LEU A 1 83 ? -2.516 3.345 -19.235 1.00 94.25 83 LEU A CA 1
ATOM 661 C C . LEU A 1 83 ? -1.101 2.802 -19.467 1.00 94.25 83 LEU A C 1
ATOM 663 O O . LEU A 1 83 ? -0.355 3.368 -20.266 1.00 94.25 83 LEU A O 1
ATOM 667 N N . THR A 1 84 ? -0.709 1.727 -18.780 1.00 93.12 84 THR A N 1
ATOM 668 C CA . THR A 1 84 ? 0.577 1.063 -19.000 1.00 93.12 84 THR A CA 1
ATOM 669 C C . THR A 1 84 ? 0.355 -0.396 -19.369 1.00 93.12 84 THR A C 1
ATOM 671 O O . THR A 1 84 ? -0.676 -0.997 -19.081 1.00 93.12 84 THR A O 1
ATOM 674 N N . LYS A 1 85 ? 1.347 -0.984 -20.041 1.00 95.50 85 LYS A N 1
ATOM 675 C CA . LYS A 1 85 ? 1.363 -2.421 -20.346 1.00 95.50 85 LYS A CA 1
ATOM 676 C C . LYS A 1 85 ? 1.875 -3.275 -19.180 1.00 95.50 85 LYS A C 1
ATOM 678 O O . LYS A 1 85 ? 2.008 -4.483 -19.344 1.00 95.50 85 LYS A O 1
ATOM 683 N N . TYR A 1 86 ? 2.272 -2.653 -18.068 1.00 96.56 86 TYR A N 1
ATOM 684 C CA . TYR A 1 86 ? 2.941 -3.334 -16.965 1.00 96.56 86 TYR A CA 1
ATOM 685 C C . TYR A 1 86 ? 1.910 -3.787 -15.938 1.00 96.56 86 TYR A C 1
ATOM 687 O O . TYR A 1 86 ? 1.138 -2.978 -15.432 1.00 96.56 86 TYR A O 1
ATOM 695 N N . ASP A 1 87 ? 1.919 -5.074 -15.601 1.00 95.62 87 ASP A N 1
ATOM 696 C CA . ASP A 1 87 ? 1.076 -5.602 -14.537 1.00 95.62 87 ASP A CA 1
ATOM 697 C C . ASP A 1 87 ? 1.874 -5.630 -13.232 1.00 95.62 87 ASP A C 1
ATOM 699 O O . ASP A 1 87 ? 2.886 -6.320 -13.118 1.00 95.62 87 ASP A O 1
ATOM 703 N N . ASN A 1 88 ? 1.421 -4.903 -12.211 1.00 96.25 88 ASN A N 1
ATOM 704 C CA . ASN A 1 88 ? 2.062 -4.929 -10.895 1.00 96.25 88 ASN A CA 1
ATOM 705 C C . ASN A 1 88 ? 2.113 -6.335 -10.277 1.00 96.25 88 ASN A C 1
ATOM 707 O O . ASN A 1 88 ? 3.032 -6.631 -9.512 1.00 96.25 88 ASN A O 1
ATOM 711 N N . ARG A 1 89 ? 1.196 -7.232 -10.660 1.00 95.00 89 ARG A N 1
ATOM 712 C CA . ARG A 1 89 ? 1.205 -8.639 -10.234 1.00 95.00 89 ARG A CA 1
ATOM 713 C C . ARG A 1 89 ? 2.367 -9.433 -10.820 1.00 95.00 89 ARG A C 1
ATOM 715 O O . ARG A 1 89 ? 2.662 -10.507 -10.307 1.00 95.00 89 ARG A O 1
ATOM 722 N N . ASP A 1 90 ? 3.063 -8.937 -11.843 1.00 95.56 90 ASP A N 1
ATOM 723 C CA . ASP A 1 90 ? 4.225 -9.634 -12.405 1.00 95.56 90 ASP A CA 1
ATOM 724 C C . ASP A 1 90 ? 5.342 -9.831 -11.373 1.00 95.56 90 ASP A C 1
ATOM 726 O O . ASP A 1 90 ? 6.067 -10.823 -11.442 1.00 95.56 90 ASP A O 1
ATOM 730 N N . LEU A 1 91 ? 5.431 -8.967 -10.353 1.00 95.06 91 LEU A N 1
ATOM 731 C CA . LEU A 1 91 ? 6.344 -9.176 -9.228 1.00 95.06 91 LEU A CA 1
ATOM 732 C C . LEU A 1 91 ? 6.075 -10.486 -8.477 1.00 95.06 91 LEU A C 1
ATOM 734 O O . LEU A 1 91 ? 7.014 -11.099 -7.973 1.00 95.06 91 LEU A O 1
ATOM 738 N N . TRP A 1 92 ? 4.825 -10.950 -8.419 1.00 94.75 92 TRP A N 1
ATOM 739 C CA . TRP A 1 92 ? 4.439 -12.161 -7.680 1.00 94.75 92 TRP A CA 1
ATOM 740 C C . TRP A 1 92 ? 4.994 -13.427 -8.325 1.00 94.75 92 TRP A C 1
ATOM 742 O O . TRP A 1 92 ? 5.165 -14.441 -7.658 1.00 94.75 92 TRP A O 1
ATOM 752 N N . LYS A 1 93 ? 5.314 -13.365 -9.621 1.00 95.12 93 LYS A N 1
ATOM 753 C CA . LYS A 1 93 ? 5.954 -14.468 -10.347 1.00 95.12 93 LYS A CA 1
ATOM 754 C C . LYS A 1 93 ? 7.409 -14.671 -9.916 1.00 95.12 93 LYS A C 1
ATOM 756 O O . LYS A 1 93 ? 7.969 -15.729 -10.181 1.00 95.12 93 LYS A O 1
ATOM 761 N N . LYS A 1 94 ? 8.028 -13.657 -9.298 1.00 95.75 94 LYS A N 1
ATOM 762 C CA . LYS A 1 94 ? 9.458 -13.635 -8.966 1.00 95.75 94 LYS A CA 1
ATOM 763 C C . LYS A 1 94 ? 9.751 -13.537 -7.467 1.00 95.75 94 LYS A C 1
ATOM 765 O O . LYS A 1 94 ? 10.790 -14.028 -7.035 1.00 95.75 94 LYS A O 1
ATOM 770 N N . TYR A 1 95 ? 8.872 -12.916 -6.684 1.00 95.31 95 TYR A N 1
ATOM 771 C CA . TYR A 1 95 ? 9.121 -12.609 -5.276 1.00 95.31 95 TYR A CA 1
ATOM 772 C C . TYR A 1 95 ? 8.016 -13.140 -4.363 1.00 95.31 95 TYR A C 1
ATOM 774 O O . TYR A 1 95 ? 6.829 -13.053 -4.677 1.00 95.31 95 TYR A O 1
ATOM 782 N N . ASP A 1 96 ? 8.420 -13.638 -3.193 1.00 94.50 96 ASP A N 1
ATOM 783 C CA . ASP A 1 96 ? 7.510 -14.080 -2.140 1.00 94.50 96 ASP A CA 1
ATOM 784 C C . ASP A 1 96 ? 7.166 -12.915 -1.199 1.00 94.50 96 ASP A C 1
ATOM 786 O O . ASP A 1 96 ? 7.897 -12.591 -0.257 1.00 94.50 96 ASP A O 1
ATOM 790 N N . PHE A 1 97 ? 6.013 -12.296 -1.445 1.00 93.00 97 PHE A N 1
ATOM 791 C CA . PHE A 1 97 ? 5.508 -11.200 -0.621 1.00 93.00 97 PHE A CA 1
ATOM 792 C C . PHE A 1 97 ? 5.142 -11.622 0.795 1.00 93.00 97 PHE A C 1
ATOM 794 O O . PHE A 1 97 ? 5.230 -10.791 1.696 1.00 93.00 97 PHE A O 1
ATOM 801 N N . LYS A 1 98 ? 4.783 -12.891 1.029 1.00 92.62 98 LYS A N 1
ATOM 802 C CA . LYS A 1 98 ? 4.557 -13.375 2.392 1.00 92.62 98 LYS A CA 1
ATOM 803 C C . LYS A 1 98 ? 5.856 -13.268 3.175 1.00 92.62 98 LYS A C 1
ATOM 805 O O . LYS A 1 98 ? 5.857 -12.716 4.271 1.00 92.62 98 LYS A O 1
ATOM 810 N N . ARG A 1 99 ? 6.970 -13.708 2.583 1.00 91.75 99 ARG A N 1
ATOM 811 C CA . ARG A 1 99 ? 8.287 -13.598 3.216 1.00 91.75 99 ARG A CA 1
ATOM 812 C C . ARG A 1 99 ? 8.692 -12.141 3.458 1.00 91.75 99 ARG A C 1
ATOM 814 O O . ARG A 1 99 ? 9.150 -11.844 4.555 1.00 91.75 99 ARG A O 1
ATOM 821 N N . ILE A 1 100 ? 8.484 -11.239 2.496 1.00 91.38 100 ILE A N 1
ATOM 822 C CA . ILE A 1 100 ? 8.800 -9.801 2.649 1.00 91.38 100 ILE A CA 1
ATOM 823 C C . ILE A 1 100 ? 7.935 -9.139 3.738 1.00 91.38 100 ILE A C 1
ATOM 825 O O . ILE A 1 100 ? 8.412 -8.319 4.524 1.00 91.38 100 ILE A O 1
ATOM 829 N N . LEU A 1 101 ? 6.652 -9.496 3.822 1.00 92.12 101 LEU A N 1
ATOM 830 C CA . LEU A 1 101 ? 5.748 -8.936 4.825 1.00 92.12 101 LEU A CA 1
ATOM 831 C C . LEU A 1 101 ? 6.042 -9.446 6.240 1.00 92.12 101 LEU A C 1
ATOM 833 O O . LEU A 1 101 ? 5.831 -8.697 7.190 1.00 92.12 101 LEU A O 1
ATOM 837 N N . THR A 1 102 ? 6.568 -10.664 6.398 1.00 87.88 102 THR A N 1
ATOM 838 C CA . THR A 1 102 ? 6.915 -11.211 7.721 1.00 87.88 102 THR A CA 1
ATOM 839 C C . THR A 1 102 ? 8.354 -10.945 8.162 1.00 87.88 102 THR A C 1
ATOM 841 O O . THR A 1 102 ? 8.641 -11.106 9.344 1.00 87.88 102 THR A O 1
ATOM 844 N N . HIS A 1 103 ? 9.263 -10.567 7.258 1.00 74.94 103 HIS A N 1
ATOM 845 C CA . HIS A 1 103 ? 10.667 -10.306 7.589 1.00 74.94 103 HIS A CA 1
ATOM 846 C C . HIS A 1 103 ? 10.992 -8.814 7.459 1.00 74.94 103 HIS A C 1
ATOM 848 O O . HIS A 1 103 ? 10.646 -8.151 6.481 1.00 74.94 103 HIS A O 1
ATOM 854 N N . THR A 1 104 ? 11.669 -8.273 8.468 1.00 57.47 104 THR A N 1
ATOM 855 C CA . THR A 1 104 ? 12.145 -6.882 8.503 1.00 57.47 104 THR A CA 1
ATOM 856 C C . THR A 1 104 ? 13.587 -6.730 8.018 1.00 57.47 104 THR A C 1
ATOM 858 O O . THR A 1 104 ? 14.076 -5.606 7.946 1.00 57.47 104 THR A O 1
ATOM 861 N N . GLU A 1 105 ? 14.265 -7.826 7.667 1.00 46.91 105 GLU A N 1
ATOM 862 C CA . GLU A 1 105 ? 15.650 -7.808 7.192 1.00 46.91 105 GLU A CA 1
ATOM 863 C C . GLU A 1 105 ? 15.728 -7.928 5.666 1.00 46.91 105 GLU A C 1
ATOM 865 O O . GLU A 1 105 ? 15.100 -8.790 5.049 1.00 46.91 105 GLU A O 1
ATOM 870 N N . THR A 1 106 ? 16.503 -7.023 5.069 1.00 44.75 106 THR A N 1
ATOM 871 C CA . THR A 1 106 ? 16.809 -6.942 3.639 1.00 44.75 106 THR A CA 1
ATOM 872 C C . THR A 1 106 ? 17.339 -8.269 3.112 1.00 44.75 106 THR A C 1
ATOM 874 O O . THR A 1 106 ? 18.300 -8.816 3.655 1.00 44.75 106 THR A O 1
ATOM 877 N N . PHE A 1 107 ? 16.760 -8.758 2.017 1.00 49.75 107 PHE A N 1
ATOM 878 C CA . PHE A 1 107 ? 17.260 -9.927 1.307 1.00 49.75 107 PHE A CA 1
ATOM 879 C C . PHE A 1 107 ? 18.659 -9.647 0.744 1.00 49.75 107 PHE A C 1
ATOM 881 O O . PHE A 1 107 ? 18.819 -9.035 -0.312 1.00 49.75 107 PHE A O 1
ATOM 888 N N . GLY A 1 108 ? 19.687 -10.135 1.437 1.00 41.91 108 GLY A N 1
ATOM 889 C CA . GLY A 1 108 ? 20.944 -10.489 0.795 1.00 41.91 108 GLY A CA 1
ATOM 890 C C . GLY A 1 108 ? 20.668 -11.638 -0.170 1.00 41.91 108 GLY A C 1
ATOM 891 O O . GLY A 1 108 ? 20.146 -12.679 0.229 1.00 41.91 108 GLY A O 1
ATOM 892 N N . PHE A 1 109 ? 20.954 -11.425 -1.452 1.00 41.12 109 PHE A N 1
ATOM 893 C CA . PHE A 1 109 ? 20.936 -12.476 -2.461 1.00 41.12 109 PHE A CA 1
ATOM 894 C C . PHE A 1 109 ? 21.882 -13.598 -2.013 1.00 41.12 109 PHE A C 1
ATOM 896 O O . PHE A 1 109 ? 23.093 -13.395 -1.980 1.00 41.12 109 PHE A O 1
ATOM 903 N N . ASN A 1 110 ? 21.343 -14.771 -1.679 1.00 36.22 110 ASN A N 1
ATOM 904 C CA . ASN A 1 110 ? 22.144 -15.989 -1.711 1.00 36.22 110 ASN A CA 1
ATOM 905 C C . ASN A 1 110 ? 22.313 -16.359 -3.188 1.00 36.22 110 ASN A C 1
ATOM 907 O O . ASN A 1 110 ? 21.336 -16.724 -3.848 1.00 36.22 110 ASN A O 1
ATOM 911 N N . LEU A 1 111 ? 23.535 -16.140 -3.680 1.00 38.91 111 LEU A N 1
ATOM 912 C CA . LEU A 1 111 ? 24.080 -16.734 -4.901 1.00 38.91 111 LEU A CA 1
ATOM 913 C C . LEU A 1 111 ? 24.159 -18.258 -4.764 1.00 38.91 111 LEU A C 1
ATOM 915 O O . LEU A 1 111 ? 24.409 -18.727 -3.629 1.00 38.91 111 LEU A O 1
#

Foldseek 3Di:
DVLVVCLVVVHAEEDEFEPDPVTPDLVVLLVSVVSVHHYEYAAAQCVVVVNDLVRSVVVVLVSCVVSVVRDQYQHYDYDDDPVHPHGPCVNVVPDDVNCSSVDPDDDDDDD

Radius of gyration: 15.04 Å; chains: 1; bounding box: 44×30×36 Å

Secondary structure (DSSP, 8-state):
-HHHHHHHTT---EEEE--STTT--HHHHHHHHHTTPEEEEEE-HHHHTTT-HHHHHHHHHHHHHHHHTTS----EEEPP-TTSS--GGGGGGT--HHHHHH--S------

pLDDT: mean 92.2, std 13.75, range [36.22, 98.44]